Protein AF-A0A429MMV8-F1 (afdb_monomer_lite)

InterPro domains:
  IPR001155 NADH:flavin oxidoreductase/NADH oxidase, N-terminal [PF00724] (5-60)
  IPR013785 Aldolase-type TIM barrel [G3DSA:3.20.20.70] (1-88)
  IPR044152 NADPH dehydrogenase YqjM-like [PTHR43303] (2-78)

Structure (mmCIF, N/CA/C/O backbone):
data_AF-A0A429MMV8-F1
#
_entry.id   AF-A0A429MMV8-F1
#
loop_
_atom_site.group_PDB
_atom_site.id
_atom_site.type_symbol
_atom_site.label_atom_id
_atom_site.label_alt_id
_atom_site.label_comp_id
_atom_site.label_asym_id
_atom_site.label_entity_id
_atom_site.label_seq_id
_atom_site.pdbx_PDB_ins_code
_atom_site.Cartn_x
_atom_site.Cartn_y
_atom_site.Cartn_z
_atom_site.occupancy
_atom_site.B_iso_or_equiv
_atom_site.auth_seq_id
_atom_site.auth_comp_id
_atom_site.auth_asym_id
_atom_site.auth_atom_id
_atom_site.pdbx_PDB_model_num
ATOM 1 N N . GLY A 1 1 ? 6.181 10.484 15.222 1.00 75.56 1 GLY A N 1
ATOM 2 C CA . GLY A 1 1 ? 6.991 9.595 14.365 1.00 75.56 1 GLY A CA 1
ATOM 3 C C . GLY A 1 1 ? 6.174 9.141 13.171 1.00 75.56 1 GLY A C 1
ATOM 4 O O . GLY A 1 1 ? 5.096 9.690 12.955 1.00 75.56 1 GLY A O 1
ATOM 5 N N . ALA A 1 2 ? 6.666 8.168 12.402 1.00 84.75 2 ALA A N 1
ATOM 6 C CA . ALA A 1 2 ? 5.838 7.469 11.414 1.00 84.75 2 ALA A CA 1
ATOM 7 C C . ALA A 1 2 ? 4.587 6.886 12.096 1.00 84.75 2 ALA A C 1
ATOM 9 O O . ALA A 1 2 ? 4.670 6.460 13.245 1.00 84.75 2 ALA A O 1
ATOM 10 N N . GLY A 1 3 ? 3.429 6.926 11.434 1.00 88.81 3 GLY A N 1
ATOM 11 C CA . GLY A 1 3 ? 2.176 6.385 11.976 1.00 88.81 3 GLY A CA 1
ATOM 12 C C . GLY A 1 3 ? 1.542 7.202 13.107 1.00 88.81 3 GLY A C 1
ATOM 13 O O . GLY A 1 3 ? 0.664 6.706 13.799 1.00 88.81 3 GLY A O 1
ATOM 14 N N . TYR A 1 4 ? 1.935 8.462 13.321 1.00 95.56 4 TYR A N 1
ATOM 15 C CA . TYR A 1 4 ? 1.447 9.252 14.466 1.00 95.56 4 TYR A CA 1
ATOM 16 C C . TYR A 1 4 ? -0.077 9.474 14.507 1.00 95.56 4 TYR A C 1
ATOM 18 O O . TYR A 1 4 ? -0.596 9.819 15.564 1.00 95.56 4 TYR A O 1
ATOM 26 N N . GLN A 1 5 ? -0.786 9.311 13.383 1.00 97.62 5 GLN A N 1
ATOM 27 C CA . GLN A 1 5 ? -2.250 9.415 13.340 1.00 97.62 5 GLN A CA 1
ATOM 28 C C . GLN A 1 5 ? -2.957 8.054 13.439 1.00 97.62 5 GLN A C 1
ATOM 30 O O . GLN A 1 5 ? -4.171 8.018 13.622 1.00 97.62 5 GLN A O 1
ATOM 35 N N . VAL A 1 6 ? -2.220 6.941 13.349 1.00 97.88 6 VAL A N 1
ATOM 36 C CA . VAL A 1 6 ? -2.774 5.578 13.395 1.00 97.88 6 VAL A CA 1
ATOM 37 C C . VAL A 1 6 ? -3.565 5.317 14.680 1.00 97.88 6 VAL A C 1
ATOM 39 O O . VAL A 1 6 ? -4.668 4.785 14.564 1.00 97.88 6 VAL A O 1
ATOM 42 N N . PRO A 1 7 ? -3.121 5.753 15.881 1.00 97.88 7 PRO A N 1
ATOM 43 C CA . PRO A 1 7 ? -3.921 5.562 17.088 1.00 97.88 7 PRO A CA 1
ATOM 44 C C . PRO A 1 7 ? -5.308 6.211 16.999 1.00 97.88 7 PRO A C 1
ATOM 46 O O . PRO A 1 7 ? -6.267 5.671 17.539 1.00 97.88 7 PRO A O 1
ATOM 49 N N . PHE A 1 8 ? -5.454 7.337 16.289 1.00 98.19 8 PHE A N 1
ATOM 50 C CA . PHE A 1 8 ? -6.763 7.963 16.086 1.00 98.19 8 PHE A CA 1
ATOM 51 C C . PHE A 1 8 ? -7.631 7.162 15.114 1.00 98.19 8 PHE A C 1
ATOM 53 O O . PHE A 1 8 ? -8.812 6.965 15.388 1.00 98.19 8 PHE A O 1
ATOM 60 N N . ALA A 1 9 ? -7.053 6.663 14.016 1.00 98.31 9 ALA A N 1
ATOM 61 C CA . ALA A 1 9 ? -7.762 5.796 13.073 1.00 98.31 9 ALA A CA 1
ATOM 62 C C . ALA A 1 9 ? -8.278 4.521 13.762 1.00 98.31 9 ALA A C 1
ATOM 64 O O . ALA A 1 9 ? -9.446 4.171 13.609 1.00 98.31 9 ALA A O 1
ATOM 65 N N . GLU A 1 10 ? -7.453 3.899 14.607 1.00 98.19 10 GLU A N 1
ATOM 66 C CA . GLU A 1 10 ? -7.838 2.725 15.392 1.00 98.19 10 GLU A CA 1
ATOM 67 C C . GLU A 1 10 ? -9.012 3.026 16.336 1.00 98.19 10 GLU A C 1
ATOM 69 O O . GLU A 1 10 ? -9.968 2.252 16.417 1.00 98.19 10 GLU A O 1
ATOM 74 N N . GLN A 1 11 ? -8.975 4.168 17.036 1.00 98.31 11 GLN A N 1
ATOM 75 C CA . GLN A 1 11 ? -10.089 4.574 17.895 1.00 98.31 11 GLN A CA 1
ATOM 76 C C . GLN A 1 11 ? -11.366 4.808 17.090 1.00 98.31 11 GLN A C 1
ATOM 78 O O . GLN A 1 11 ? -12.426 4.361 17.517 1.00 98.31 11 GLN A O 1
ATOM 83 N N . VAL A 1 12 ? -11.293 5.443 15.919 1.00 98.25 12 VAL A N 1
ATOM 84 C CA . VAL A 1 12 ? -12.470 5.613 15.054 1.00 98.25 12 VAL A CA 1
ATOM 85 C C . VAL A 1 12 ? -13.012 4.251 14.619 1.00 98.25 12 VAL A C 1
ATOM 87 O O . VAL A 1 12 ? -14.202 4.005 14.798 1.00 98.25 12 VAL A O 1
ATOM 90 N N . LYS A 1 13 ? -12.151 3.339 14.144 1.00 97.81 13 LYS A N 1
ATOM 91 C CA . LYS A 1 13 ? -12.532 1.992 13.679 1.00 97.81 13 LYS A CA 1
ATOM 92 C C . LYS A 1 13 ? -13.294 1.198 14.744 1.00 97.81 13 LYS A C 1
ATOM 94 O O . LYS A 1 13 ? -14.247 0.501 14.420 1.00 97.81 13 LYS A O 1
ATOM 99 N N . LYS A 1 14 ? -12.931 1.347 16.022 1.00 97.94 14 LYS A N 1
ATOM 100 C CA . LYS A 1 14 ? -13.623 0.700 17.155 1.00 97.94 14 LYS A CA 1
ATOM 101 C C . LYS A 1 14 ? -15.064 1.183 17.375 1.00 97.94 14 LYS A C 1
ATOM 103 O O . LYS A 1 14 ? -15.832 0.476 18.018 1.00 97.94 14 LYS A O 1
ATOM 108 N N . HIS A 1 15 ? -15.430 2.364 16.876 1.00 98.31 15 HIS A N 1
ATOM 109 C CA . HIS A 1 15 ? -16.706 3.024 17.181 1.00 98.31 15 HIS A CA 1
ATOM 110 C C . HIS A 1 15 ? -17.626 3.205 15.969 1.00 98.31 15 HIS A C 1
ATOM 112 O O . HIS A 1 15 ? -18.742 3.701 16.123 1.00 98.31 15 HIS A O 1
ATOM 118 N N . VAL A 1 16 ? -17.186 2.829 14.767 1.00 98.12 16 VAL A N 1
ATOM 119 C CA . VAL A 1 16 ? -17.971 2.989 13.538 1.00 98.12 16 VAL A CA 1
ATOM 120 C C . VAL A 1 16 ? -18.061 1.674 12.775 1.00 98.12 16 VAL A C 1
ATOM 122 O O . VAL A 1 16 ? -17.169 0.839 12.845 1.00 98.12 16 VAL A O 1
ATOM 125 N N . ALA A 1 17 ? -19.140 1.500 12.013 1.00 97.44 17 ALA A N 1
ATOM 126 C CA . ALA A 1 17 ? -19.343 0.333 11.149 1.00 97.44 17 ALA A CA 1
ATOM 127 C C . ALA A 1 17 ? -18.922 0.579 9.685 1.00 97.44 17 ALA A C 1
ATOM 129 O O . ALA A 1 17 ? -19.172 -0.254 8.819 1.00 97.44 17 ALA A O 1
ATOM 130 N N . ILE A 1 18 ? -18.332 1.742 9.394 1.00 98.25 18 ILE A N 1
ATOM 131 C CA . ILE A 1 18 ? -17.852 2.111 8.057 1.00 98.25 18 ILE A CA 1
ATOM 132 C C . ILE A 1 18 ? -16.329 1.930 7.961 1.00 98.25 18 ILE A C 1
ATOM 134 O O . ILE A 1 18 ? -15.653 2.078 8.979 1.00 98.25 18 ILE A O 1
ATOM 138 N N . PRO A 1 19 ? -15.771 1.649 6.767 1.00 98.44 19 PRO A N 1
ATOM 139 C CA . PRO A 1 19 ? -14.326 1.498 6.603 1.00 98.44 19 PRO A CA 1
ATOM 140 C C . PRO A 1 19 ? -13.544 2.746 7.030 1.00 98.44 19 PRO A C 1
ATOM 142 O O . PRO A 1 19 ? -13.927 3.871 6.700 1.00 98.44 19 PRO A O 1
ATOM 145 N N . VAL A 1 20 ? -12.415 2.543 7.710 1.00 98.56 20 VAL A N 1
ATOM 146 C CA . VAL A 1 20 ? -11.521 3.613 8.173 1.00 98.56 20 VAL A CA 1
ATOM 147 C C . VAL A 1 20 ? -10.186 3.553 7.440 1.00 98.56 20 VAL A C 1
ATOM 149 O O . VAL A 1 20 ? -9.519 2.521 7.402 1.00 98.56 20 VAL A O 1
ATOM 152 N N . ILE A 1 21 ? -9.762 4.688 6.886 1.00 98.62 21 ILE A N 1
ATOM 153 C CA . ILE A 1 21 ? -8.475 4.822 6.195 1.00 98.62 21 ILE A CA 1
ATOM 154 C C . ILE A 1 21 ? -7.476 5.508 7.131 1.00 98.62 21 ILE A C 1
ATOM 156 O O . ILE A 1 21 ? -7.704 6.643 7.551 1.00 98.62 21 ILE A O 1
ATOM 160 N N . ALA A 1 22 ? -6.358 4.849 7.439 1.00 98.50 22 ALA A N 1
ATOM 161 C CA . ALA A 1 22 ? -5.281 5.445 8.226 1.00 98.50 22 ALA A CA 1
ATOM 162 C C . ALA A 1 22 ? -4.291 6.210 7.340 1.00 98.50 22 ALA A C 1
ATOM 164 O O . ALA A 1 22 ? -3.959 5.795 6.232 1.00 98.50 22 ALA A O 1
ATOM 165 N N . VAL A 1 23 ? -3.778 7.327 7.854 1.00 97.88 23 VAL A N 1
ATOM 166 C CA . VAL A 1 23 ? -2.759 8.170 7.210 1.00 97.88 23 VAL A CA 1
ATOM 167 C C . VAL A 1 23 ? -1.671 8.537 8.226 1.00 97.88 23 VAL A C 1
ATOM 169 O O . VAL A 1 23 ? -1.743 8.177 9.397 1.00 97.88 23 VAL A O 1
ATOM 172 N N . GLY A 1 24 ? -0.665 9.304 7.798 1.00 95.56 24 GLY A N 1
ATOM 173 C CA . GLY A 1 24 ? 0.277 9.956 8.714 1.00 95.56 24 GLY A CA 1
ATOM 174 C C . GLY A 1 24 ? 1.685 9.379 8.662 1.00 95.56 24 GLY A C 1
ATOM 175 O O . GLY A 1 24 ? 2.097 8.623 9.535 1.00 95.56 24 GLY A O 1
ATOM 176 N N . LEU A 1 25 ? 2.456 9.825 7.664 1.00 96.00 25 LEU A N 1
ATOM 177 C CA . LEU A 1 25 ? 3.879 9.497 7.500 1.00 96.00 25 LEU A CA 1
ATOM 178 C C . LEU A 1 25 ? 4.151 7.977 7.469 1.00 96.00 25 LEU A C 1
ATOM 180 O O . LEU A 1 25 ? 5.123 7.500 8.045 1.00 96.00 25 LEU A O 1
ATOM 184 N N . ILE A 1 26 ? 3.266 7.229 6.810 1.00 97.69 26 ILE A N 1
ATOM 185 C CA . ILE A 1 26 ? 3.455 5.810 6.507 1.00 97.69 26 ILE A CA 1
ATOM 186 C C . ILE A 1 26 ? 4.265 5.732 5.209 1.00 97.69 26 ILE A C 1
ATOM 188 O O . ILE A 1 26 ? 3.898 6.353 4.209 1.00 97.69 26 ILE A O 1
ATOM 192 N N . THR A 1 27 ? 5.399 5.041 5.256 1.00 97.12 27 THR A N 1
ATOM 193 C CA . THR A 1 27 ? 6.340 4.911 4.128 1.00 97.12 27 THR A CA 1
ATOM 194 C C . THR A 1 27 ? 6.898 3.502 3.976 1.00 97.12 27 THR A C 1
ATOM 196 O O . THR A 1 27 ? 7.396 3.168 2.908 1.00 97.12 27 THR A O 1
ATOM 199 N N . ASP A 1 28 ? 6.854 2.700 5.036 1.00 97.38 28 ASP A N 1
ATOM 200 C CA . ASP A 1 28 ? 7.405 1.352 5.079 1.00 97.38 28 ASP A CA 1
ATOM 201 C C . ASP A 1 28 ? 6.293 0.316 4.821 1.00 97.38 28 ASP A C 1
ATOM 203 O O . ASP A 1 28 ? 5.235 0.420 5.453 1.00 97.38 28 ASP A O 1
ATOM 207 N N . PRO A 1 29 ? 6.481 -0.643 3.895 1.00 98.06 29 PRO A N 1
ATOM 208 C CA . PRO A 1 29 ? 5.472 -1.654 3.586 1.00 98.06 29 PRO A CA 1
ATOM 209 C C . PRO A 1 29 ? 5.088 -2.542 4.772 1.00 98.06 29 PRO A C 1
ATOM 211 O O . PRO A 1 29 ? 3.905 -2.815 4.947 1.00 98.06 29 PRO A O 1
ATOM 214 N N . GLN A 1 30 ? 6.041 -2.971 5.606 1.00 98.06 30 GLN A N 1
ATOM 215 C CA . GLN A 1 30 ? 5.746 -3.816 6.767 1.00 98.06 30 GLN A CA 1
ATOM 216 C C . GLN A 1 30 ? 4.928 -3.064 7.809 1.00 98.06 30 GLN A C 1
ATOM 218 O O . GLN A 1 30 ? 3.970 -3.606 8.349 1.00 98.06 30 GLN A O 1
ATOM 223 N N . HIS A 1 31 ? 5.262 -1.800 8.061 1.00 97.44 31 HIS A N 1
ATOM 224 C CA . HIS A 1 31 ? 4.454 -0.959 8.935 1.00 97.44 31 HIS A CA 1
ATOM 225 C C . HIS A 1 31 ? 3.038 -0.751 8.372 1.00 97.44 31 HIS A C 1
ATOM 227 O O . HIS A 1 31 ? 2.070 -0.797 9.126 1.00 97.44 31 HIS A O 1
ATOM 233 N N . ALA A 1 32 ? 2.895 -0.550 7.058 1.00 98.19 32 ALA A N 1
ATOM 234 C CA . ALA A 1 32 ? 1.581 -0.453 6.423 1.00 98.19 32 ALA A CA 1
ATOM 235 C C . ALA A 1 32 ? 0.753 -1.737 6.619 1.00 98.19 32 ALA A C 1
ATOM 237 O O . ALA A 1 32 ? -0.417 -1.639 6.981 1.00 98.19 32 ALA A O 1
ATOM 238 N N . GLU A 1 33 ? 1.367 -2.912 6.449 1.00 97.94 33 GLU A N 1
ATOM 239 C CA . GLU A 1 33 ? 0.722 -4.213 6.675 1.00 97.94 33 GLU A CA 1
A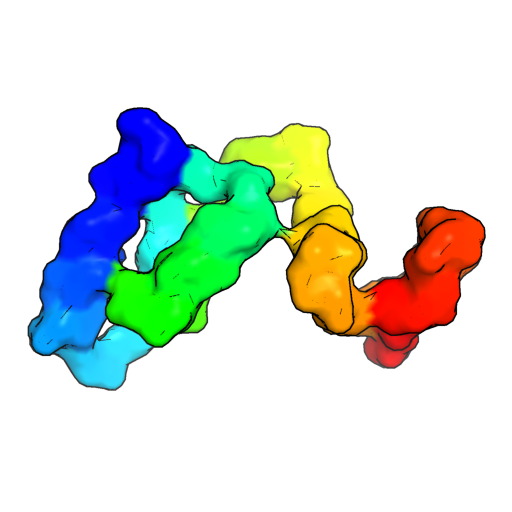TOM 240 C C . GLU A 1 33 ? 0.284 -4.389 8.137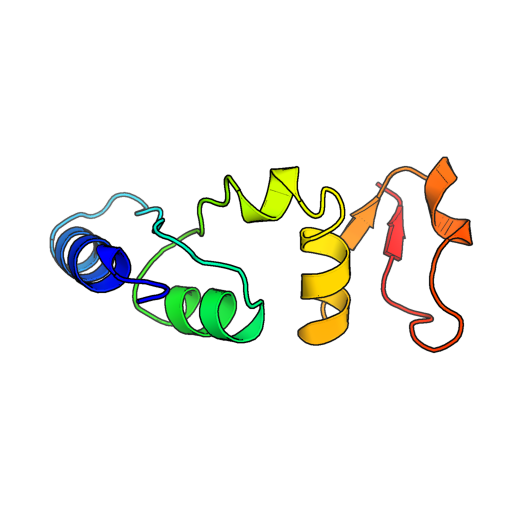 1.00 97.94 33 GLU A C 1
ATOM 242 O O . GLU A 1 33 ? -0.869 -4.714 8.399 1.00 97.94 33 GLU A O 1
ATOM 247 N N . GLN A 1 34 ? 1.150 -4.060 9.102 1.00 97.69 34 GLN A N 1
ATOM 248 C CA . GLN A 1 34 ? 0.826 -4.130 10.535 1.00 97.69 34 GLN A CA 1
ATOM 249 C C . GLN A 1 34 ? -0.396 -3.278 10.912 1.00 97.69 34 GLN A C 1
ATOM 251 O O . GLN A 1 34 ? -1.226 -3.689 11.721 1.00 97.69 34 GLN A O 1
ATOM 256 N N . ILE A 1 35 ? -0.536 -2.092 10.311 1.00 98.12 35 ILE A N 1
ATOM 257 C CA . ILE A 1 35 ? -1.703 -1.226 10.533 1.00 98.12 35 ILE A CA 1
ATOM 258 C C . ILE A 1 35 ? -2.982 -1.892 9.997 1.00 98.12 35 ILE A C 1
ATOM 260 O O . ILE A 1 35 ? -4.042 -1.777 10.620 1.00 98.12 35 ILE A O 1
ATOM 264 N N . LEU A 1 36 ? -2.904 -2.587 8.858 1.00 98.00 36 LEU A N 1
ATOM 265 C CA . LEU A 1 36 ? -4.050 -3.263 8.242 1.00 98.00 36 LEU A CA 1
ATOM 266 C C . LEU A 1 36 ? -4.537 -4.475 9.038 1.00 98.00 36 LEU A C 1
ATOM 268 O O . LEU A 1 36 ? -5.715 -4.808 8.938 1.00 98.00 36 LEU A O 1
ATOM 272 N N . GLU A 1 37 ? -3.686 -5.098 9.859 1.00 96.50 37 GLU A N 1
ATOM 273 C CA . GLU A 1 37 ? -4.092 -6.259 10.657 1.00 96.50 37 GLU A CA 1
ATOM 274 C C . GLU A 1 37 ? -5.267 -5.934 11.589 1.00 96.50 37 GLU A C 1
ATOM 276 O O . GLU A 1 37 ? -6.180 -6.745 11.721 1.00 96.50 37 GLU A O 1
ATOM 281 N N . ASN A 1 38 ? -5.262 -4.761 12.240 1.00 94.00 38 ASN A N 1
ATOM 282 C CA . ASN A 1 38 ? -6.278 -4.429 13.251 1.00 94.00 38 ASN A CA 1
ATOM 283 C C . ASN A 1 38 ? -6.633 -2.937 13.387 1.00 94.00 38 ASN A C 1
ATOM 285 O O . ASN A 1 38 ? -7.625 -2.608 14.040 1.00 94.00 38 ASN A O 1
ATOM 289 N N . GLN A 1 39 ? -5.851 -2.012 12.823 1.00 97.94 39 GLN A N 1
ATOM 290 C CA . GLN A 1 39 ? -5.958 -0.581 13.148 1.00 97.94 39 GLN A CA 1
ATOM 291 C C . GLN A 1 39 ? -6.685 0.240 12.078 1.00 97.94 39 GLN A C 1
ATOM 293 O O . GLN A 1 39 ? -7.241 1.294 12.387 1.00 97.94 39 GLN A O 1
ATOM 298 N N . ALA A 1 40 ? -6.718 -0.236 10.835 1.00 98.44 40 ALA A N 1
ATOM 299 C CA . ALA A 1 40 ? -7.399 0.419 9.720 1.00 98.44 40 ALA A CA 1
ATOM 300 C C . ALA A 1 40 ? -7.969 -0.609 8.734 1.00 98.44 40 ALA A C 1
ATOM 302 O O . ALA A 1 40 ? -7.754 -1.806 8.883 1.00 98.44 40 ALA A O 1
ATOM 303 N N . ASP A 1 41 ? -8.749 -0.155 7.758 1.00 98.44 41 ASP A N 1
ATOM 304 C CA . ASP A 1 41 ? -9.221 -0.959 6.617 1.00 98.44 41 ASP A CA 1
ATOM 305 C C . ASP A 1 41 ? -8.420 -0.663 5.343 1.00 98.44 41 ASP A C 1
ATOM 307 O O . ASP A 1 41 ? -8.375 -1.473 4.422 1.00 98.44 41 ASP A O 1
ATOM 311 N N . ALA A 1 42 ? -7.795 0.513 5.277 1.00 98.38 42 ALA A N 1
ATOM 312 C CA . ALA A 1 42 ? -6.934 0.916 4.176 1.00 98.38 42 ALA A CA 1
ATOM 313 C C . ALA A 1 42 ? -5.866 1.912 4.642 1.00 98.38 42 ALA A C 1
ATOM 315 O O . ALA A 1 42 ? -5.996 2.557 5.687 1.00 98.38 42 ALA A O 1
ATOM 316 N N . ILE A 1 43 ? -4.830 2.077 3.817 1.00 98.44 43 ILE A N 1
ATOM 317 C CA . ILE A 1 43 ? -3.733 3.020 4.039 1.00 98.44 43 ILE A CA 1
ATOM 318 C C . ILE A 1 43 ? -3.793 4.138 3.000 1.00 98.44 43 ILE A C 1
ATOM 320 O O . ILE A 1 43 ? -3.774 3.892 1.796 1.00 98.44 43 ILE A O 1
ATOM 324 N N . GLY A 1 44 ? -3.819 5.384 3.466 1.00 98.06 44 GLY A N 1
ATOM 325 C CA . GLY A 1 44 ? -3.664 6.564 2.628 1.00 98.06 44 GLY A CA 1
ATOM 326 C C . GLY A 1 44 ? -2.205 7.019 2.580 1.00 98.06 44 GLY A C 1
ATOM 327 O O . GLY A 1 44 ? -1.620 7.422 3.590 1.00 98.06 44 GLY A O 1
ATOM 328 N N . LEU A 1 45 ? -1.624 6.996 1.381 1.00 98.06 45 LEU A N 1
ATOM 329 C CA . LEU A 1 45 ? -0.254 7.431 1.113 1.00 98.06 45 LEU A CA 1
ATOM 330 C C . LEU A 1 45 ? -0.249 8.754 0.343 1.00 98.06 45 LEU A C 1
ATOM 332 O O . LEU A 1 45 ? -1.012 8.939 -0.600 1.00 98.06 45 LEU A O 1
ATOM 336 N N . ALA A 1 46 ? 0.646 9.667 0.729 1.00 97.06 46 ALA A N 1
ATOM 337 C CA . ALA A 1 46 ? 0.821 10.960 0.061 1.00 97.06 46 ALA A CA 1
ATOM 338 C C . ALA A 1 46 ? 2.282 11.177 -0.354 1.00 97.06 46 ALA A C 1
ATOM 340 O O . ALA A 1 46 ? 2.677 10.842 -1.465 1.00 97.06 46 ALA A O 1
ATOM 341 N N . ARG A 1 47 ? 3.126 11.673 0.559 1.00 97.50 47 ARG A N 1
ATOM 342 C CA . ARG A 1 47 ? 4.546 11.960 0.276 1.00 97.50 47 ARG A CA 1
ATOM 343 C C . ARG A 1 47 ? 5.341 10.732 -0.189 1.00 97.50 47 ARG A C 1
ATOM 345 O O . ARG A 1 47 ? 6.225 10.892 -1.019 1.00 97.50 47 ARG A O 1
ATOM 352 N N . ALA A 1 48 ? 4.998 9.534 0.290 1.00 97.25 48 ALA A N 1
ATOM 353 C CA . ALA A 1 48 ? 5.608 8.283 -0.166 1.00 97.25 48 ALA A CA 1
ATOM 354 C C . ALA A 1 48 ? 5.376 8.048 -1.667 1.00 97.25 48 ALA A C 1
ATOM 356 O O . ALA A 1 48 ? 6.327 7.781 -2.386 1.00 97.25 48 ALA A O 1
ATOM 357 N N . MET A 1 49 ? 4.144 8.253 -2.146 1.00 98.25 49 MET A N 1
ATOM 358 C CA . MET A 1 49 ? 3.801 8.121 -3.567 1.00 98.25 49 MET A CA 1
ATOM 359 C C . MET A 1 49 ? 4.439 9.209 -4.438 1.00 98.25 49 MET A C 1
ATOM 361 O O . MET A 1 49 ? 4.739 8.960 -5.600 1.00 98.25 49 MET A O 1
ATOM 365 N N . LEU A 1 50 ? 4.637 10.420 -3.899 1.00 98.25 50 LEU A N 1
ATOM 366 C CA . LEU A 1 50 ? 5.326 11.497 -4.622 1.00 98.25 50 LEU A CA 1
ATOM 367 C C . LEU A 1 50 ? 6.820 11.207 -4.792 1.00 98.25 50 LEU A C 1
ATOM 369 O O . LEU A 1 50 ? 7.384 11.504 -5.840 1.00 98.25 50 LEU A O 1
ATOM 373 N N . TYR A 1 51 ? 7.455 10.659 -3.755 1.00 98.31 51 TYR A N 1
ATOM 374 C CA . TYR A 1 51 ? 8.870 10.303 -3.792 1.00 98.31 51 TYR A CA 1
ATOM 375 C C . TYR A 1 51 ? 9.118 9.022 -4.600 1.00 98.31 51 TYR A C 1
ATOM 377 O O . TYR A 1 51 ? 10.085 8.943 -5.353 1.00 98.31 51 TYR A O 1
ATOM 385 N N . ASP A 1 52 ? 8.221 8.044 -4.475 1.00 98.44 52 ASP A N 1
ATOM 386 C CA . ASP A 1 52 ? 8.258 6.766 -5.174 1.00 98.44 52 ASP A CA 1
ATOM 387 C C . ASP A 1 52 ? 6.871 6.431 -5.762 1.00 98.44 52 ASP A C 1
ATOM 389 O O . ASP A 1 52 ? 6.018 5.847 -5.089 1.00 98.44 52 ASP A O 1
ATOM 393 N N . PRO A 1 53 ? 6.612 6.748 -7.042 1.00 98.12 53 PRO A N 1
ATOM 394 C CA . PRO A 1 53 ? 5.324 6.453 -7.672 1.00 98.12 53 PRO A CA 1
ATOM 395 C C . PRO A 1 53 ? 5.093 4.951 -7.898 1.00 98.12 53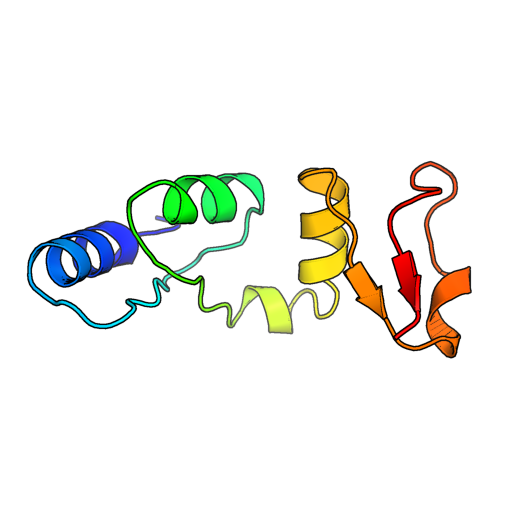 PRO A C 1
ATOM 397 O O . PRO A 1 53 ? 3.982 4.543 -8.239 1.00 98.12 53 PRO A O 1
ATOM 400 N N . ARG A 1 54 ? 6.128 4.117 -7.733 1.00 98.06 54 ARG A N 1
ATOM 401 C CA . ARG A 1 54 ? 6.052 2.654 -7.824 1.00 98.06 54 ARG A CA 1
ATOM 402 C C . ARG A 1 54 ? 6.039 2.006 -6.441 1.00 98.06 54 ARG A C 1
ATOM 404 O O . ARG A 1 54 ? 6.161 0.786 -6.358 1.00 98.06 54 ARG A O 1
ATOM 411 N N . TRP A 1 55 ? 5.782 2.779 -5.384 1.00 98.50 55 TRP A N 1
ATOM 412 C CA . TRP A 1 55 ? 5.688 2.280 -4.014 1.00 98.50 55 TRP A CA 1
ATOM 413 C C . TRP A 1 55 ? 4.820 1.020 -3.876 1.00 98.50 55 TRP A C 1
ATOM 415 O O . TRP A 1 55 ? 5.288 0.075 -3.247 1.00 98.50 55 TRP A O 1
ATOM 425 N N . PRO A 1 56 ? 3.632 0.890 -4.513 1.00 98.19 56 PRO A N 1
ATOM 426 C CA . PRO A 1 56 ? 2.841 -0.340 -4.410 1.00 98.19 56 PRO A CA 1
ATOM 427 C C . PRO A 1 56 ? 3.548 -1.576 -4.986 1.00 98.19 56 PRO A C 1
ATOM 429 O O . PRO A 1 56 ? 3.317 -2.691 -4.532 1.00 98.19 56 PRO A O 1
ATOM 432 N N . TRP A 1 57 ? 4.423 -1.398 -5.978 1.00 98.25 57 TRP A N 1
ATOM 433 C CA . TRP A 1 57 ? 5.188 -2.489 -6.584 1.00 98.25 57 TRP A CA 1
ATOM 434 C C . TRP A 1 57 ? 6.318 -2.927 -5.664 1.00 98.25 57 TRP A C 1
ATOM 436 O O . TRP A 1 57 ? 6.539 -4.122 -5.483 1.00 98.25 57 TRP A O 1
ATOM 446 N N . HIS A 1 58 ? 7.010 -1.961 -5.059 1.00 98.06 58 HIS A N 1
ATOM 447 C CA . HIS A 1 58 ? 8.036 -2.239 -4.062 1.00 98.06 58 HIS A CA 1
ATOM 448 C C . HIS A 1 58 ? 7.425 -2.854 -2.798 1.00 98.06 58 HIS A C 1
ATOM 450 O O . HIS A 1 58 ? 7.971 -3.817 -2.274 1.00 98.06 58 HIS A O 1
ATOM 456 N N . ALA A 1 59 ? 6.257 -2.383 -2.358 1.00 98.38 59 ALA A N 1
ATOM 457 C CA . ALA A 1 59 ? 5.514 -2.979 -1.255 1.00 98.38 59 ALA A CA 1
ATOM 458 C C . ALA A 1 59 ? 5.112 -4.427 -1.558 1.00 98.38 59 ALA A C 1
ATOM 460 O O . ALA A 1 59 ? 5.366 -5.304 -0.740 1.00 98.38 59 ALA A O 1
ATOM 461 N N . ALA A 1 60 ? 4.577 -4.702 -2.753 1.00 98.12 60 ALA A N 1
ATOM 462 C CA . ALA A 1 60 ? 4.255 -6.065 -3.168 1.00 98.12 60 ALA A CA 1
ATOM 463 C C . ALA A 1 60 ? 5.497 -6.974 -3.182 1.00 98.12 60 ALA A C 1
ATOM 465 O O . ALA A 1 60 ? 5.444 -8.087 -2.666 1.00 98.12 60 ALA A O 1
ATOM 466 N N . ALA A 1 61 ? 6.634 -6.485 -3.684 1.00 97.62 61 ALA A N 1
ATOM 467 C CA . ALA A 1 61 ? 7.892 -7.230 -3.662 1.00 97.62 61 ALA A CA 1
ATOM 468 C C . ALA A 1 61 ? 8.358 -7.550 -2.234 1.00 97.62 61 ALA A C 1
ATOM 470 O O . ALA A 1 61 ? 8.791 -8.667 -1.962 1.00 97.62 61 ALA A O 1
ATOM 471 N N . THR A 1 62 ? 8.240 -6.580 -1.332 1.00 97.62 62 THR A N 1
ATOM 472 C CA . THR A 1 62 ? 8.622 -6.700 0.076 1.00 97.62 62 THR A CA 1
ATOM 473 C C . THR A 1 62 ? 7.712 -7.649 0.859 1.00 97.62 62 THR A C 1
ATOM 475 O O . THR A 1 62 ? 8.196 -8.418 1.686 1.00 97.62 62 THR A O 1
ATOM 478 N N . LEU A 1 63 ? 6.405 -7.615 0.592 1.00 97.44 63 LEU A N 1
ATOM 479 C CA . LEU A 1 63 ? 5.387 -8.401 1.298 1.00 97.44 63 LEU A CA 1
ATOM 480 C C . LEU A 1 63 ? 5.102 -9.760 0.633 1.00 97.44 63 LEU A C 1
ATOM 482 O O . LEU A 1 63 ? 4.263 -10.518 1.109 1.00 97.44 63 LEU A O 1
ATOM 486 N N . GLY A 1 64 ? 5.778 -10.084 -0.475 1.00 96.12 64 GLY A N 1
ATOM 487 C CA . GLY A 1 64 ? 5.549 -11.326 -1.221 1.00 96.12 64 GLY A CA 1
ATOM 488 C C . GLY A 1 64 ? 4.207 -11.377 -1.963 1.00 96.12 64 GLY A C 1
ATOM 489 O O . GLY A 1 64 ? 3.737 -12.461 -2.307 1.00 96.12 64 GLY A O 1
ATOM 490 N N . ALA A 1 65 ? 3.589 -10.223 -2.218 1.00 96.44 65 ALA A N 1
ATOM 491 C CA . ALA A 1 65 ? 2.342 -10.099 -2.962 1.00 96.44 65 ALA A CA 1
ATOM 492 C C . ALA A 1 65 ? 2.583 -9.923 -4.474 1.00 96.44 65 ALA A C 1
ATOM 494 O O . ALA A 1 65 ? 3.705 -9.707 -4.939 1.00 96.44 65 ALA A O 1
ATOM 495 N N . LYS A 1 66 ? 1.497 -9.986 -5.253 1.00 97.12 66 LYS A N 1
ATOM 496 C CA . LYS A 1 66 ? 1.489 -9.678 -6.689 1.00 97.12 66 LYS A CA 1
ATOM 497 C C . LYS A 1 66 ? 0.741 -8.381 -6.964 1.00 97.12 66 LYS A C 1
ATOM 499 O O . LYS A 1 66 ? -0.225 -8.067 -6.271 1.00 97.12 66 LYS A O 1
ATOM 504 N N . VAL A 1 67 ? 1.140 -7.658 -8.007 1.00 97.00 67 VAL A N 1
ATOM 505 C CA . VAL A 1 67 ? 0.450 -6.440 -8.454 1.00 97.00 67 VAL A CA 1
ATOM 506 C C . VAL A 1 67 ? 0.122 -6.505 -9.943 1.00 97.00 67 VAL A C 1
ATOM 508 O O . VAL A 1 67 ? 0.964 -6.861 -10.769 1.00 97.00 67 VAL A O 1
ATOM 511 N N . LYS A 1 68 ? -1.117 -6.143 -10.289 1.00 97.31 68 LYS A N 1
ATOM 512 C CA . LYS A 1 68 ? -1.550 -6.006 -11.682 1.00 97.31 68 LYS A CA 1
ATOM 513 C C . LYS A 1 68 ? -1.085 -4.671 -12.250 1.00 97.31 68 LYS A C 1
ATOM 515 O O . LYS A 1 68 ? -1.362 -3.626 -11.661 1.00 97.31 68 LYS A O 1
ATOM 520 N N . ILE A 1 69 ? -0.398 -4.693 -13.387 1.00 97.25 69 ILE A N 1
ATOM 521 C CA . ILE A 1 69 ? 0.180 -3.499 -14.016 1.00 97.25 69 ILE A CA 1
ATOM 522 C C . ILE A 1 69 ? -0.104 -3.455 -15.517 1.00 97.25 69 ILE A C 1
ATOM 524 O O . ILE A 1 69 ? -0.516 -4.443 -16.120 1.00 97.25 69 ILE A O 1
ATOM 528 N N . ALA A 1 70 ? 0.142 -2.294 -16.124 1.00 97.69 70 ALA A N 1
ATOM 529 C CA . ALA A 1 70 ? -0.017 -2.119 -17.560 1.00 97.69 70 ALA A CA 1
ATOM 530 C C . ALA A 1 70 ? 0.994 -3.007 -18.321 1.00 97.69 70 ALA A C 1
ATOM 532 O O . ALA A 1 70 ? 2.175 -3.018 -17.940 1.00 97.69 70 ALA A O 1
ATOM 533 N N . PRO A 1 71 ? 0.586 -3.706 -19.403 1.00 97.31 71 PRO A N 1
ATOM 534 C CA . PRO A 1 71 ? 1.442 -4.651 -20.130 1.00 97.31 71 PRO A CA 1
ATOM 535 C C . PRO A 1 71 ? 2.815 -4.091 -20.532 1.00 97.31 71 PRO A C 1
ATOM 537 O O . PRO A 1 71 ? 3.820 -4.801 -20.543 1.00 97.31 71 PRO A O 1
ATOM 540 N N . GLN A 1 72 ? 2.878 -2.791 -20.826 1.00 98.00 72 GLN A N 1
ATOM 541 C CA . GLN A 1 72 ? 4.080 -2.072 -21.251 1.00 98.00 72 GLN A CA 1
ATOM 542 C C . GLN A 1 72 ? 5.197 -2.103 -20.195 1.00 98.00 72 GLN A C 1
ATOM 544 O O . GLN A 1 72 ? 6.368 -1.943 -20.535 1.00 98.00 72 GLN A O 1
ATOM 549 N N . TYR A 1 73 ? 4.855 -2.312 -18.922 1.00 97.31 73 TYR A N 1
ATOM 550 C CA . TYR A 1 73 ? 5.806 -2.311 -17.815 1.00 97.31 73 TYR A CA 1
ATOM 551 C C . TYR A 1 73 ? 6.213 -3.707 -17.336 1.00 97.31 73 TYR A C 1
ATOM 553 O O . TYR A 1 73 ? 7.115 -3.808 -16.512 1.00 97.31 73 TYR A O 1
ATOM 561 N N . LEU A 1 74 ? 5.651 -4.790 -17.886 1.00 95.94 74 LEU A N 1
ATOM 562 C CA . LEU A 1 74 ? 5.975 -6.161 -17.454 1.00 95.94 74 LEU A CA 1
ATOM 563 C C . LEU A 1 74 ? 7.481 -6.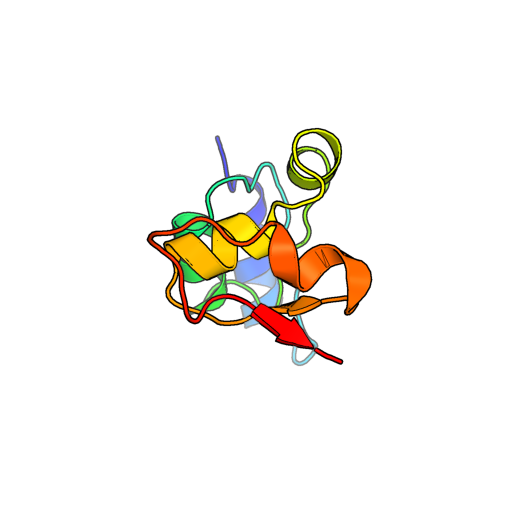472 -17.515 1.00 95.94 74 LEU A C 1
ATOM 565 O O . LEU A 1 74 ? 8.009 -7.215 -16.696 1.00 95.94 74 LEU A O 1
ATOM 569 N N . ARG A 1 75 ? 8.207 -5.853 -18.453 1.00 95.56 75 ARG A N 1
ATOM 570 C CA . ARG A 1 75 ? 9.646 -6.081 -18.649 1.00 95.56 75 ARG A CA 1
ATOM 571 C C . ARG A 1 75 ? 10.560 -5.345 -17.667 1.00 95.56 75 ARG A C 1
ATOM 573 O O . ARG A 1 75 ? 11.757 -5.609 -17.687 1.00 95.56 75 ARG A O 1
ATOM 580 N N . CYS A 1 76 ? 10.051 -4.437 -16.830 1.00 96.12 76 CYS A N 1
ATOM 5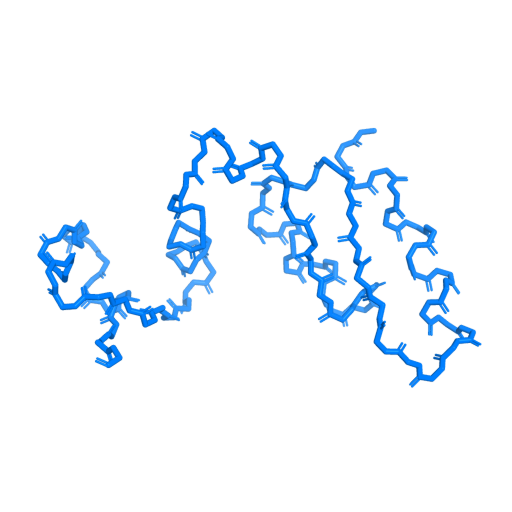81 C CA . CYS A 1 76 ? 10.884 -3.769 -15.822 1.00 96.12 76 CYS A CA 1
ATOM 582 C C . CYS A 1 76 ? 10.989 -4.558 -14.505 1.00 96.12 76 CYS A C 1
ATOM 584 O O . CYS A 1 76 ? 11.573 -4.068 -13.541 1.00 96.12 76 CYS A O 1
ATOM 586 N N . GLN A 1 77 ? 10.409 -5.758 -14.447 1.00 95.75 77 GLN A N 1
ATOM 587 C CA . GLN A 1 77 ? 10.483 -6.653 -13.301 1.00 95.75 77 GLN A CA 1
ATOM 588 C C . GLN A 1 77 ? 11.943 -7.034 -12.991 1.00 95.75 77 GLN A C 1
ATOM 590 O O . GLN A 1 77 ? 12.643 -7.533 -13.879 1.00 95.75 77 GLN A O 1
ATOM 595 N N . PRO A 1 78 ? 12.425 -6.836 -11.750 1.00 95.38 78 PRO A N 1
ATOM 596 C CA . PRO A 1 78 ? 13.776 -7.241 -11.378 1.00 95.38 78 PRO A CA 1
ATOM 597 C C . PRO A 1 78 ? 13.988 -8.752 -11.520 1.00 95.38 78 PRO A C 1
ATOM 599 O O . PRO A 1 78 ? 13.093 -9.545 -11.228 1.00 95.38 78 PRO A O 1
ATOM 602 N N . HIS A 1 79 ? 15.202 -9.164 -11.900 1.00 93.44 79 HIS A N 1
ATOM 603 C CA . HIS A 1 79 ? 15.536 -10.568 -12.181 1.00 93.44 79 HIS A CA 1
ATOM 604 C C . HIS A 1 79 ? 15.188 -11.536 -11.032 1.00 93.44 79 HIS A C 1
ATOM 606 O O . HIS A 1 79 ? 14.752 -12.662 -11.278 1.00 93.44 79 HIS A O 1
ATOM 612 N N . GLY A 1 80 ? 15.358 -11.094 -9.780 1.00 94.00 80 GLY A N 1
ATOM 613 C CA . GLY A 1 80 ? 15.061 -11.888 -8.582 1.00 94.00 80 GLY A CA 1
ATOM 614 C C . GLY A 1 80 ? 13.573 -12.007 -8.233 1.00 94.00 80 GLY A C 1
ATOM 615 O O . GLY A 1 80 ? 13.217 -12.821 -7.391 1.00 94.00 80 GLY A O 1
ATOM 616 N N . LEU A 1 81 ? 12.691 -11.240 -8.878 1.00 94.44 81 LEU A N 1
ATOM 617 C CA . LEU A 1 81 ? 11.287 -11.093 -8.484 1.00 94.44 81 LEU A CA 1
ATOM 618 C C . LEU A 1 81 ? 10.332 -11.650 -9.539 1.00 94.44 81 LEU A C 1
ATOM 620 O O . LEU A 1 81 ? 9.340 -11.007 -9.848 1.00 94.44 81 LEU A O 1
ATOM 624 N N . LYS A 1 82 ? 10.605 -12.841 -10.090 1.00 87.19 82 LYS A N 1
ATOM 625 C CA . LYS A 1 82 ? 9.946 -13.417 -11.289 1.00 87.19 82 LYS A CA 1
ATOM 626 C C . LYS A 1 82 ? 8.413 -13.545 -11.249 1.00 87.19 82 LYS A C 1
ATOM 628 O O . LYS A 1 82 ? 7.815 -13.780 -12.290 1.00 87.19 82 LYS A O 1
ATOM 633 N N . GLN A 1 83 ? 7.775 -13.401 -10.089 1.00 91.31 83 GLN A N 1
ATOM 634 C CA . GLN A 1 83 ? 6.324 -13.567 -9.907 1.00 91.31 83 GLN A CA 1
ATOM 635 C C . GLN A 1 83 ? 5.604 -12.296 -9.420 1.00 91.31 83 GLN A C 1
A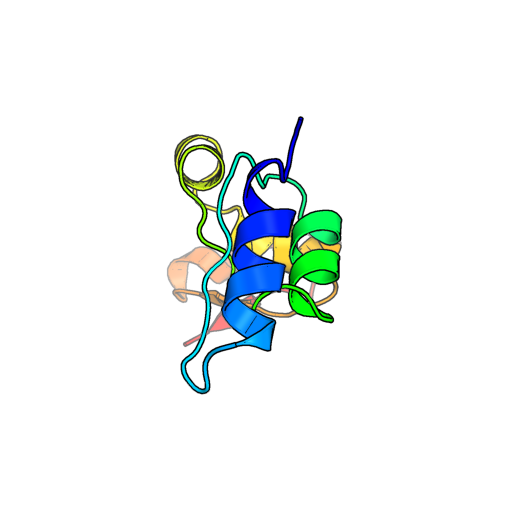TOM 637 O O . GLN A 1 83 ? 4.438 -12.373 -9.065 1.00 91.31 83 GLN A O 1
ATOM 642 N N . LEU A 1 84 ? 6.276 -11.142 -9.395 1.00 97.12 84 LEU A N 1
ATOM 643 C CA . LEU A 1 84 ? 5.731 -9.882 -8.876 1.00 97.12 84 LEU A CA 1
ATOM 644 C C . LEU A 1 84 ? 4.557 -9.301 -9.685 1.00 97.12 84 LEU A C 1
ATOM 646 O O . LEU A 1 84 ? 3.628 -8.753 -9.094 1.00 97.12 84 LEU A O 1
ATOM 650 N N . PHE A 1 85 ? 4.614 -9.359 -11.018 1.00 97.69 85 PHE A N 1
ATOM 651 C CA . PHE A 1 85 ? 3.661 -8.661 -11.883 1.00 97.69 85 PHE A CA 1
ATOM 652 C C . PHE A 1 85 ? 2.713 -9.605 -12.609 1.00 97.69 85 PHE A C 1
ATOM 654 O O . PHE A 1 85 ? 3.150 -10.581 -13.215 1.00 97.69 85 PHE A O 1
ATOM 661 N N . ASP A 1 86 ? 1.440 -9.220 -12.626 1.00 96.06 86 ASP A N 1
ATOM 662 C CA . ASP A 1 86 ? 0.422 -9.744 -13.532 1.00 96.06 86 ASP A CA 1
ATOM 663 C C . ASP A 1 86 ? -0.045 -8.604 -14.463 1.00 96.06 86 ASP A C 1
ATOM 665 O O . ASP A 1 86 ? 0.066 -7.424 -14.122 1.00 96.06 86 ASP A O 1
ATOM 669 N N . SER A 1 87 ? -0.580 -8.920 -15.644 1.00 95.12 87 SER A N 1
ATOM 670 C CA . SER A 1 87 ? -1.268 -7.913 -16.470 1.00 95.12 87 SER A CA 1
ATOM 671 C C . SER A 1 87 ? -2.714 -7.757 -16.007 1.00 95.12 87 SER A C 1
ATOM 673 O O . SER A 1 87 ? -3.348 -8.750 -15.638 1.00 95.12 87 SER A O 1
ATOM 675 N N . PHE A 1 88 ? -3.247 -6.533 -16.048 1.00 93.69 88 PHE A N 1
ATOM 676 C CA . PHE A 1 88 ? -4.700 -6.337 -16.117 1.00 93.69 88 PHE A CA 1
ATOM 677 C C . PHE A 1 88 ? -5.208 -6.439 -17.558 1.00 93.69 88 PHE A C 1
ATOM 679 O O . PHE A 1 88 ? -4.359 -6.404 -18.485 1.00 93.69 88 PHE A O 1
#

Sequence (88 aa):
GAGYQVPFAEQVKKHVAIPVIAVGLITDPQHAEQILENQADAIGLARAMLYDPRWPWHAAATLGAKVKIAPQYLRCQPHGLKQLFDSF

pLDDT: mean 96.69, std 3.25, range [75.56, 98.62]

Radius of gyration: 14.84 Å; chains: 1; bounding box: 35×26×39 Å

Secondary structure (DSSP, 8-state):
-TTTTHHHHHHHHHH-SS--EE-SS---HHHHHHHHHHT-SEE--SHHHHH-TTHHHHHHHHHT--EEE-GGGGGG--TT-TTSEEE-

Foldseek 3Di:
DAQPCLVVQQVVVVPDPDFTEGEGNDQDLVVQVVSCVRRGVYYDDDVNCVVPVCSVLVSCQVVVHADEDDPVCLVVDDPVRNRRYDHD

Organism: Acinetobacter baumannii (NCBI:txid470)